Protein AF-A0A4Y2U3C5-F1 (afdb_monomer_lite)

pLDDT: mean 84.03, std 13.99, range [35.53, 94.94]

Secondary structure (DSSP, 8-state):
-PPPHHHHHHHHHHHHHHHS-TTSHHHHHHHHH-TTS-HHHHHTT---HHHHHHHHH-HHHHHTS-HHHHHHHHHHHHHHHHHS---

Radius of gyration: 12.98 Å; chains: 1; bounding box: 34×31×35 Å

Sequence (87 aa):
MLLPPLHIKLGLMKQFVKALPKEGECFKYLCDQFPGLSEAKLKEGVFIGPDIRKIMKDENFETKMETNERKALESFKLYDSGFLTPV

Organism: Araneus ventricosus (NCBI:txid182803)

Foldseek 3Di:
DDDDPVVVLLVLQQVLLLPDDCPAQLNVVLCVVCVVDDSVCSNSSPDDPVSVVCCLPDPVSLVRDDPVSNVSSVVSNVVVVVVPDDD

Structure (mmCIF, N/CA/C/O backbone):
data_AF-A0A4Y2U3C5-F1
#
_entry.id   AF-A0A4Y2U3C5-F1
#
loop_
_atom_site.group_PDB
_atom_site.id
_atom_site.type_symbol
_atom_site.label_atom_id
_atom_site.label_alt_id
_atom_site.label_comp_id
_atom_site.label_asym_id
_atom_site.label_entity_id
_atom_site.label_seq_id
_atom_site.pdbx_PDB_ins_code
_atom_site.Cartn_x
_atom_site.Cartn_y
_atom_site.Cartn_z
_atom_site.occupancy
_atom_site.B_iso_or_equiv
_atom_site.auth_seq_id
_atom_site.auth_comp_id
_atom_site.auth_asym_id
_atom_site.auth_atom_id
_atom_site.pdbx_PDB_model_num
ATOM 1 N N . MET A 1 1 ? 21.984 -18.076 -6.695 1.00 44.25 1 MET A N 1
ATOM 2 C CA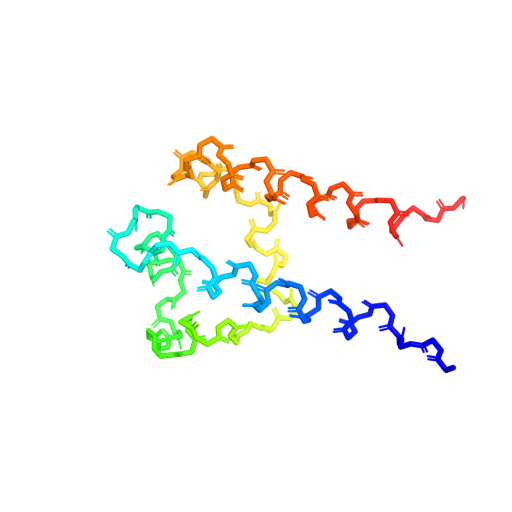 . MET A 1 1 ? 20.662 -18.169 -7.349 1.00 44.25 1 MET A CA 1
ATOM 3 C C . MET A 1 1 ? 20.014 -16.792 -7.259 1.00 44.25 1 MET A C 1
ATOM 5 O O . MET A 1 1 ? 19.603 -16.415 -6.170 1.00 44.25 1 MET A O 1
ATOM 9 N N . LEU A 1 2 ? 20.041 -15.991 -8.332 1.00 54.38 2 LEU A N 1
ATOM 10 C CA . LEU A 1 2 ? 19.335 -14.702 -8.358 1.00 54.38 2 LEU A CA 1
ATOM 11 C C . LEU A 1 2 ? 17.833 -14.999 -8.451 1.00 54.38 2 LEU A C 1
ATOM 13 O O . LEU A 1 2 ? 17.411 -15.706 -9.366 1.00 54.38 2 LEU A O 1
ATOM 17 N N . LEU A 1 3 ? 17.033 -14.502 -7.507 1.00 52.97 3 LEU A N 1
ATOM 18 C CA . LEU A 1 3 ? 15.577 -14.554 -7.643 1.00 52.97 3 LEU A CA 1
ATOM 19 C C . LEU A 1 3 ? 15.162 -13.712 -8.858 1.00 52.97 3 LEU A C 1
ATOM 21 O O . LEU A 1 3 ? 15.717 -12.625 -9.043 1.00 52.97 3 LEU A O 1
ATOM 25 N N . PRO A 1 4 ? 14.184 -14.163 -9.668 1.00 64.94 4 PRO A N 1
ATOM 26 C CA . PRO A 1 4 ? 13.656 -13.343 -10.739 1.00 64.94 4 PRO A CA 1
ATOM 27 C C . PRO A 1 4 ? 13.176 -12.002 -10.165 1.00 64.94 4 PRO A C 1
ATOM 29 O O . PRO A 1 4 ? 12.521 -11.998 -9.115 1.00 64.94 4 PRO A O 1
ATOM 32 N N . PRO A 1 5 ? 13.440 -10.879 -10.846 1.00 68.75 5 PRO A N 1
ATOM 33 C CA . PRO A 1 5 ? 13.155 -9.530 -10.345 1.00 68.75 5 PRO A CA 1
ATOM 34 C C . PRO A 1 5 ? 11.718 -9.325 -9.855 1.00 68.75 5 PRO A C 1
ATOM 36 O O . PRO A 1 5 ? 11.455 -8.579 -8.913 1.00 68.75 5 PRO A O 1
ATOM 39 N N . LEU A 1 6 ? 10.783 -10.070 -10.447 1.00 68.44 6 LEU A N 1
ATOM 40 C CA . LEU A 1 6 ? 9.377 -10.060 -10.077 1.00 68.44 6 LEU A CA 1
ATOM 41 C C . LEU A 1 6 ? 9.125 -10.556 -8.641 1.00 68.44 6 LEU A C 1
ATOM 43 O O . LEU A 1 6 ? 8.326 -9.953 -7.928 1.00 68.44 6 LEU A O 1
ATOM 47 N N . HIS A 1 7 ? 9.816 -11.608 -8.182 1.00 71.50 7 HIS A N 1
ATOM 48 C CA . HIS A 1 7 ? 9.646 -12.134 -6.819 1.00 71.50 7 HIS A CA 1
ATOM 49 C C . HIS A 1 7 ? 10.151 -11.153 -5.758 1.00 71.50 7 HIS A C 1
ATOM 51 O O . HIS A 1 7 ? 9.554 -11.045 -4.688 1.00 71.50 7 HIS A O 1
ATOM 57 N N . ILE A 1 8 ? 11.211 -10.405 -6.073 1.00 78.31 8 ILE A N 1
ATOM 58 C CA . ILE A 1 8 ? 11.771 -9.378 -5.189 1.00 78.31 8 ILE A CA 1
ATOM 59 C C . ILE A 1 8 ? 10.794 -8.204 -5.080 1.00 78.31 8 ILE A C 1
ATOM 61 O O . ILE A 1 8 ? 10.434 -7.807 -3.974 1.00 78.31 8 ILE A O 1
ATOM 65 N N . LYS A 1 9 ? 10.281 -7.708 -6.213 1.00 76.81 9 LYS A N 1
ATOM 66 C CA . LYS A 1 9 ? 9.313 -6.602 -6.248 1.00 76.81 9 LYS A CA 1
ATOM 67 C C . LYS A 1 9 ? 8.019 -6.921 -5.491 1.00 76.81 9 LYS A C 1
ATOM 69 O O . LYS A 1 9 ? 7.533 -6.089 -4.726 1.00 76.81 9 LYS A O 1
ATOM 74 N N . LEU A 1 10 ? 7.480 -8.130 -5.674 1.00 82.06 10 LEU A N 1
ATOM 75 C CA . LEU A 1 10 ? 6.301 -8.598 -4.936 1.00 82.06 10 LEU A CA 1
ATOM 76 C C . LEU A 1 10 ? 6.582 -8.689 -3.429 1.00 82.06 10 LEU A C 1
ATOM 78 O O . LEU A 1 10 ? 5.763 -8.245 -2.625 1.00 82.06 10 LEU A O 1
ATOM 82 N N . GLY A 1 11 ? 7.747 -9.221 -3.044 1.00 85.19 11 GLY A N 1
ATOM 83 C CA . GLY A 1 11 ? 8.166 -9.307 -1.644 1.00 85.19 11 GLY A CA 1
ATOM 84 C C . GLY A 1 11 ? 8.314 -7.937 -0.978 1.00 85.19 11 GLY A C 1
ATOM 85 O O . GLY A 1 11 ? 7.809 -7.732 0.125 1.00 85.19 11 GLY A O 1
ATOM 86 N N . LEU A 1 12 ? 8.932 -6.981 -1.670 1.00 86.56 12 LEU A N 1
ATOM 87 C CA . LEU A 1 12 ? 9.122 -5.618 -1.177 1.00 86.56 12 LEU A CA 1
ATOM 88 C C . LEU A 1 12 ? 7.793 -4.864 -1.033 1.00 86.56 12 LEU A C 1
ATOM 90 O O . LEU A 1 12 ? 7.565 -4.241 0.000 1.00 86.56 12 LEU A O 1
ATOM 94 N N . MET A 1 13 ? 6.880 -4.968 -2.006 1.00 87.62 13 MET A N 1
ATOM 95 C CA . MET A 1 13 ? 5.558 -4.337 -1.897 1.00 87.62 13 MET A CA 1
ATOM 96 C C . MET A 1 13 ? 4.742 -4.922 -0.738 1.00 87.62 13 MET A C 1
ATOM 98 O O . MET A 1 13 ? 4.079 -4.197 0.007 1.00 87.62 13 MET A O 1
ATOM 102 N N . LYS A 1 14 ? 4.844 -6.240 -0.537 1.00 89.62 14 LYS A N 1
ATOM 103 C CA . LYS A 1 14 ? 4.244 -6.913 0.615 1.00 89.62 14 LYS A CA 1
ATOM 104 C C . LYS A 1 14 ? 4.772 -6.339 1.932 1.00 89.62 14 LYS A C 1
ATOM 106 O O . LYS A 1 14 ? 3.9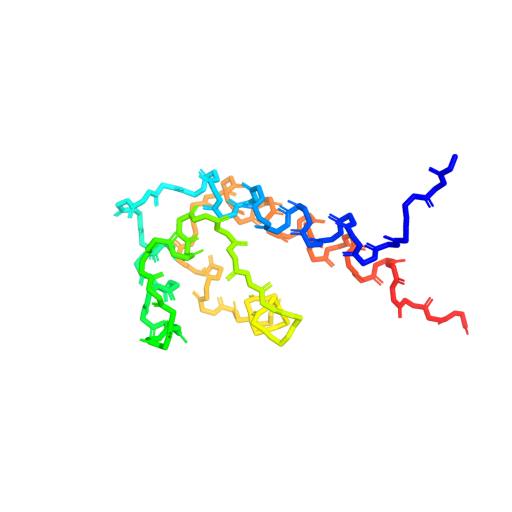87 -6.049 2.833 1.00 89.62 14 LYS A O 1
ATOM 111 N N . GLN A 1 15 ? 6.089 -6.170 2.049 1.00 90.62 15 GLN A N 1
ATOM 112 C CA . GLN A 1 15 ? 6.719 -5.596 3.241 1.00 90.62 15 GLN A CA 1
ATOM 113 C C . GLN A 1 15 ? 6.349 -4.124 3.446 1.00 90.62 15 GLN A C 1
ATOM 115 O O . GLN A 1 15 ? 6.060 -3.739 4.576 1.00 90.62 15 GLN A O 1
ATOM 120 N N . PHE A 1 16 ? 6.289 -3.335 2.371 1.00 89.94 16 PHE A N 1
ATOM 121 C CA . PHE A 1 16 ? 5.874 -1.934 2.410 1.00 89.94 16 PHE A CA 1
ATOM 122 C C . PHE A 1 16 ? 4.482 -1.788 3.031 1.00 89.94 16 PHE A C 1
ATOM 124 O O . PHE A 1 16 ? 4.325 -1.121 4.051 1.00 89.94 16 PHE A O 1
ATOM 131 N N . VAL A 1 17 ? 3.481 -2.500 2.500 1.00 90.31 17 VAL A N 1
ATOM 132 C CA . VAL A 1 17 ? 2.110 -2.407 3.025 1.00 90.31 17 VAL A CA 1
ATOM 133 C C . VAL A 1 17 ? 1.985 -3.013 4.425 1.00 90.31 17 VAL A C 1
ATOM 135 O O . VAL A 1 17 ? 1.214 -2.511 5.246 1.00 90.31 17 VAL A O 1
ATOM 138 N N . LYS A 1 18 ? 2.780 -4.038 4.759 1.00 91.06 18 LYS A N 1
ATOM 139 C CA . LYS A 1 18 ? 2.861 -4.551 6.136 1.00 91.06 18 LYS A CA 1
ATOM 140 C C . LYS A 1 18 ? 3.386 -3.513 7.122 1.00 91.06 18 LYS A C 1
ATOM 142 O O . LYS A 1 18 ? 2.857 -3.462 8.230 1.00 91.06 18 LYS A O 1
ATOM 147 N N . ALA A 1 19 ? 4.343 -2.685 6.718 1.00 90.62 19 ALA A N 1
ATOM 148 C CA . ALA A 1 19 ? 4.928 -1.644 7.556 1.00 90.62 19 ALA A CA 1
ATOM 149 C C . ALA A 1 19 ? 4.056 -0.382 7.687 1.00 90.62 19 ALA A C 1
ATOM 151 O O . ALA A 1 19 ? 4.253 0.373 8.635 1.00 90.62 19 ALA A O 1
ATOM 152 N N . LEU A 1 20 ? 3.083 -0.164 6.789 1.00 91.50 20 LEU A N 1
ATOM 153 C CA . LEU A 1 20 ? 2.166 0.977 6.895 1.00 91.50 20 LEU A CA 1
ATOM 154 C C . LEU A 1 20 ? 1.344 0.931 8.203 1.00 91.50 20 LEU A C 1
ATOM 156 O O . LEU A 1 20 ? 0.849 -0.154 8.556 1.00 91.50 20 LEU A O 1
ATOM 160 N N . PRO A 1 21 ? 1.122 2.078 8.874 1.00 91.25 21 PRO A N 1
ATOM 161 C CA . PRO A 1 21 ? 0.221 2.200 10.018 1.00 91.25 21 PRO A CA 1
ATOM 162 C C . PRO A 1 21 ? -1.198 1.789 9.619 1.00 91.25 21 PRO A C 1
ATOM 164 O O . PRO A 1 21 ? -1.753 2.326 8.660 1.00 91.25 21 PRO A O 1
ATOM 167 N N . LYS A 1 22 ? -1.808 0.839 10.338 1.00 89.81 22 LYS A N 1
ATOM 168 C CA . LYS A 1 22 ? -3.119 0.276 9.951 1.00 89.81 22 LYS A CA 1
ATOM 169 C C . LYS A 1 22 ? -4.266 1.254 10.166 1.00 89.81 22 LYS A C 1
ATOM 171 O O . LYS A 1 22 ? -5.282 1.182 9.485 1.00 89.81 22 LYS A O 1
ATOM 176 N N . GLU A 1 23 ? -4.074 2.198 11.069 1.00 89.44 23 GLU A N 1
ATOM 177 C CA . GLU A 1 23 ? -5.022 3.254 11.394 1.00 89.44 23 GLU A CA 1
ATOM 178 C C . GLU A 1 23 ? -4.750 4.546 10.599 1.00 89.44 23 GLU A C 1
ATOM 180 O O . GLU A 1 23 ? -5.566 5.477 10.641 1.00 89.44 23 GLU A O 1
ATOM 185 N N . GLY A 1 24 ? -3.627 4.595 9.868 1.00 91.44 24 GLY A N 1
ATOM 186 C CA . GLY A 1 24 ? -3.178 5.747 9.088 1.00 91.44 24 GLY A CA 1
ATOM 187 C C . GLY A 1 24 ? -4.031 6.009 7.846 1.00 91.44 24 GLY A C 1
ATOM 188 O O . GLY A 1 24 ? -4.669 5.105 7.300 1.00 91.44 24 GLY A O 1
ATOM 189 N N . GLU A 1 25 ? -4.029 7.261 7.378 1.00 93.44 25 GLU A N 1
ATOM 190 C CA . GLU A 1 25 ? -4.798 7.671 6.193 1.00 93.44 25 GLU A CA 1
ATOM 191 C C . GLU A 1 25 ? -4.394 6.892 4.939 1.00 93.44 25 GLU A C 1
ATOM 193 O O . GLU A 1 25 ? -5.256 6.483 4.164 1.00 93.44 25 GLU A O 1
ATOM 198 N N . CYS A 1 26 ? -3.099 6.616 4.781 1.00 93.25 26 CYS A N 1
ATOM 199 C CA . CYS A 1 26 ? -2.553 5.816 3.692 1.00 93.25 26 CYS A CA 1
ATOM 200 C C . CYS A 1 26 ? -3.189 4.412 3.618 1.00 93.25 26 CYS A C 1
ATOM 202 O O . CYS A 1 26 ? -3.637 3.982 2.553 1.00 93.25 26 CYS A O 1
ATOM 204 N N . PHE A 1 27 ? -3.297 3.699 4.747 1.00 92.88 27 PHE A N 1
ATOM 205 C CA . PHE A 1 27 ? -3.885 2.355 4.760 1.00 92.88 27 PHE A CA 1
ATOM 206 C C . PHE A 1 27 ? -5.401 2.387 4.530 1.00 92.88 27 PHE A C 1
ATOM 208 O O . PHE A 1 27 ? -5.917 1.574 3.764 1.00 92.88 27 PHE A O 1
ATOM 215 N N . LYS A 1 28 ? -6.109 3.359 5.118 1.00 93.88 28 LYS A N 1
ATOM 216 C CA . LYS A 1 28 ? -7.546 3.567 4.859 1.00 93.88 28 LYS A CA 1
ATOM 217 C C . LYS A 1 28 ? -7.817 3.827 3.377 1.00 93.88 28 LYS A C 1
ATOM 219 O O . LYS A 1 28 ? -8.696 3.199 2.800 1.00 93.88 28 LYS A O 1
ATOM 224 N N . TYR A 1 29 ? -6.991 4.656 2.742 1.00 94.94 29 TYR A N 1
ATOM 225 C CA . TYR A 1 29 ? -7.084 4.914 1.309 1.00 94.94 29 TYR A CA 1
ATOM 226 C C . TYR A 1 29 ? -6.894 3.642 0.467 1.00 94.94 29 TYR A C 1
ATOM 228 O O . TYR A 1 29 ? -7.606 3.445 -0.515 1.00 94.94 29 TYR A O 1
ATOM 236 N N . LEU A 1 30 ? -5.979 2.740 0.853 1.00 92.81 30 LEU A N 1
ATOM 237 C CA . LEU A 1 30 ? -5.841 1.439 0.182 1.00 92.81 30 LEU A CA 1
ATOM 238 C C . LEU A 1 30 ? -7.109 0.589 0.308 1.00 92.81 30 LEU A C 1
ATOM 240 O O . LEU A 1 30 ? -7.510 -0.031 -0.675 1.00 92.81 30 LEU A O 1
ATOM 244 N N . CYS A 1 31 ? -7.751 0.567 1.478 1.00 93.19 31 CYS A N 1
ATOM 245 C CA . CYS A 1 31 ? -9.030 -0.128 1.648 1.00 93.19 31 CYS A CA 1
ATOM 246 C C . CYS A 1 31 ? -10.096 0.415 0.685 1.00 93.19 31 CYS A C 1
ATOM 248 O O . CYS A 1 31 ? -10.773 -0.370 0.021 1.00 93.19 31 CYS A O 1
ATOM 250 N N . ASP A 1 32 ? -10.181 1.739 0.539 1.00 93.62 32 ASP A N 1
ATOM 251 C CA . ASP A 1 32 ? -11.152 2.391 -0.346 1.00 93.62 32 ASP A CA 1
ATOM 252 C C . ASP A 1 32 ? -10.849 2.156 -1.836 1.00 93.62 32 ASP A C 1
ATOM 254 O O . ASP A 1 32 ? -11.759 1.989 -2.649 1.00 93.62 32 ASP A O 1
ATOM 258 N N . GLN A 1 33 ? -9.567 2.114 -2.216 1.00 93.06 33 GLN A N 1
ATOM 259 C CA . GLN A 1 33 ? -9.148 1.890 -3.605 1.00 93.06 33 GLN A CA 1
ATOM 260 C C . GLN A 1 33 ? -9.282 0.445 -4.079 1.00 93.06 33 GLN A C 1
ATOM 262 O O . GLN A 1 33 ? -9.311 0.201 -5.295 1.00 93.06 33 GLN A O 1
ATOM 267 N N . PHE A 1 34 ? -9.335 -0.501 -3.142 1.00 91.62 34 PHE A N 1
ATOM 268 C CA . PHE A 1 34 ? -9.402 -1.932 -3.410 1.00 91.62 34 PHE A CA 1
ATOM 269 C C . PHE A 1 34 ? -10.561 -2.589 -2.646 1.00 91.62 34 PHE A C 1
ATOM 271 O O . PHE A 1 34 ? -10.327 -3.525 -1.881 1.00 91.62 34 PHE A O 1
ATOM 278 N N . PRO A 1 35 ? -11.826 -2.196 -2.901 1.00 90.38 35 PRO A N 1
ATOM 279 C CA . PRO A 1 35 ? -12.981 -2.735 -2.176 1.00 90.38 35 PRO A CA 1
ATOM 280 C C . PRO A 1 35 ? -13.192 -4.244 -2.406 1.00 90.38 35 PRO A C 1
ATOM 282 O O . PRO A 1 35 ? -13.880 -4.905 -1.635 1.00 90.38 35 PRO A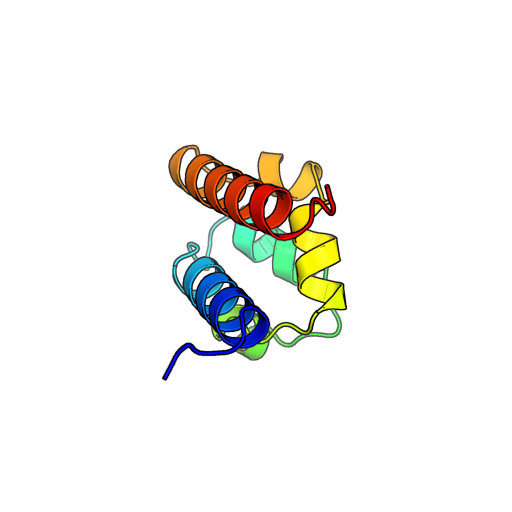 O 1
ATOM 285 N N . GLY A 1 36 ? -12.596 -4.811 -3.463 1.00 91.38 36 GLY A N 1
ATOM 286 C CA . GLY A 1 36 ? -12.592 -6.254 -3.728 1.00 91.38 36 GLY A CA 1
ATOM 287 C C . GLY A 1 36 ? -11.549 -7.051 -2.931 1.00 91.38 36 GLY A C 1
ATOM 288 O O . GLY A 1 36 ? -11.572 -8.284 -2.955 1.00 91.38 36 GLY A O 1
ATOM 289 N N . LEU A 1 37 ? -10.624 -6.380 -2.237 1.00 91.50 37 LEU A N 1
ATOM 290 C CA . LEU A 1 37 ? -9.664 -7.014 -1.339 1.00 91.50 37 LEU A CA 1
ATOM 291 C C . LEU A 1 37 ? -10.171 -6.908 0.096 1.00 91.50 37 LEU A C 1
ATOM 293 O O . LEU A 1 37 ? -10.599 -5.853 0.551 1.00 91.50 37 LEU A O 1
ATOM 297 N N . SER A 1 38 ? -10.095 -8.011 0.840 1.00 93.06 38 SER A N 1
ATOM 298 C CA . SER A 1 38 ? -10.363 -7.953 2.272 1.00 93.06 38 SER A CA 1
ATOM 299 C C . SER A 1 38 ? -9.256 -7.182 2.984 1.00 93.06 38 SER A C 1
ATOM 301 O O . SER A 1 38 ? -8.086 -7.242 2.596 1.00 93.06 38 SER A O 1
ATOM 303 N N . GLU A 1 39 ? -9.604 -6.536 4.094 1.00 91.50 39 GLU A N 1
ATOM 304 C CA . GLU A 1 39 ? -8.628 -5.846 4.941 1.00 91.50 39 GLU A CA 1
ATOM 305 C C . GLU A 1 39 ? -7.488 -6.786 5.372 1.00 91.50 39 GLU A C 1
ATOM 307 O O . GLU A 1 39 ? -6.330 -6.386 5.406 1.00 91.50 39 GLU A O 1
ATOM 312 N N . ALA A 1 40 ? -7.783 -8.068 5.619 1.00 92.56 40 ALA A N 1
ATOM 313 C CA . ALA A 1 40 ? -6.770 -9.079 5.921 1.00 92.56 40 ALA A CA 1
ATOM 314 C C . ALA A 1 40 ? -5.762 -9.272 4.771 1.00 92.56 40 ALA A C 1
ATOM 316 O O . ALA A 1 40 ? -4.561 -9.354 5.021 1.00 92.56 40 ALA A O 1
ATOM 317 N N . LYS A 1 41 ? -6.222 -9.298 3.510 1.00 91.75 41 LYS A N 1
ATOM 318 C CA . LYS A 1 41 ? -5.332 -9.375 2.338 1.00 91.75 41 LYS A CA 1
ATOM 319 C C . LYS A 1 41 ? -4.485 -8.114 2.193 1.00 91.75 41 LYS A C 1
ATOM 321 O O . LYS A 1 41 ? -3.295 -8.228 1.908 1.00 91.75 41 LYS A O 1
ATOM 326 N N . LEU A 1 42 ? -5.071 -6.942 2.441 1.00 92.25 42 LEU A N 1
ATOM 327 C CA . LEU A 1 42 ? -4.353 -5.666 2.433 1.00 92.25 42 LEU A CA 1
ATOM 328 C C . LEU A 1 42 ? -3.290 -5.619 3.537 1.00 92.25 42 LEU A C 1
ATOM 330 O O . LEU A 1 42 ? -2.132 -5.332 3.249 1.00 92.25 42 LEU A O 1
ATOM 334 N N . LYS A 1 43 ? -3.633 -5.993 4.777 1.00 91.19 43 LYS A N 1
ATOM 335 C CA . LYS A 1 43 ? -2.687 -6.093 5.905 1.00 91.19 43 LYS A CA 1
ATOM 336 C C . LYS A 1 43 ? -1.550 -7.058 5.612 1.00 91.19 43 LYS A C 1
ATOM 338 O O . LYS A 1 43 ? -0.404 -6.769 5.941 1.00 91.19 43 LYS A O 1
ATOM 343 N N . GLU A 1 44 ? -1.859 -8.180 4.972 1.00 91.06 44 GLU A N 1
ATOM 344 C CA . GLU A 1 44 ? -0.858 -9.154 4.561 1.00 91.06 44 GLU A CA 1
ATOM 345 C C . GLU A 1 44 ? -0.048 -8.726 3.333 1.00 91.06 44 GLU A C 1
ATOM 347 O O . GLU A 1 44 ? 0.907 -9.421 2.991 1.00 91.06 44 GLU A O 1
ATOM 352 N N . GLY A 1 45 ? -0.377 -7.597 2.698 1.00 90.00 45 GLY A N 1
ATOM 353 C CA . GLY A 1 45 ? 0.310 -7.091 1.514 1.00 90.00 45 GLY A CA 1
ATOM 354 C C . GLY A 1 45 ? 0.121 -7.983 0.285 1.00 90.00 45 GLY A C 1
ATOM 355 O O . GLY A 1 45 ? 1.029 -8.110 -0.537 1.00 90.00 45 GLY A O 1
ATOM 356 N N . VAL A 1 46 ? -1.024 -8.664 0.189 1.00 89.69 46 VAL A N 1
ATOM 357 C CA . VAL A 1 46 ? -1.343 -9.588 -0.904 1.00 89.69 46 VAL A CA 1
ATOM 358 C C . VAL A 1 46 ? -1.927 -8.800 -2.070 1.00 89.69 46 VAL A C 1
ATOM 360 O O . VAL A 1 46 ? -3.131 -8.567 -2.135 1.00 89.69 46 VAL A O 1
ATOM 363 N N . PHE A 1 47 ? -1.051 -8.425 -2.997 1.00 87.06 47 PHE A N 1
ATOM 364 C CA . PHE A 1 47 ? -1.387 -7.702 -4.220 1.00 87.06 47 PHE A CA 1
ATOM 365 C C . PHE A 1 47 ? -0.970 -8.491 -5.456 1.00 87.06 47 PHE A C 1
ATOM 367 O O . PHE A 1 47 ? 0.037 -9.206 -5.442 1.00 87.06 47 PHE A O 1
ATOM 374 N N . ILE A 1 48 ? -1.716 -8.320 -6.546 1.00 86.75 48 ILE A N 1
ATOM 375 C CA . ILE A 1 48 ? -1.304 -8.802 -7.867 1.00 86.75 48 ILE A CA 1
ATOM 376 C C . ILE A 1 48 ? -0.611 -7.686 -8.657 1.00 86.75 48 ILE A C 1
ATOM 378 O O . ILE A 1 48 ? -0.704 -6.507 -8.326 1.00 86.75 48 ILE A O 1
ATOM 382 N N . GLY A 1 49 ? 0.088 -8.044 -9.737 1.00 85.31 49 GLY A N 1
ATOM 383 C CA . GLY A 1 49 ? 0.829 -7.080 -10.563 1.00 85.31 49 GLY A CA 1
ATOM 384 C C . GLY A 1 49 ? 0.033 -5.820 -10.966 1.00 85.31 49 GLY A C 1
ATOM 385 O O . GLY A 1 49 ? 0.577 -4.722 -10.840 1.00 85.31 49 GLY A O 1
ATOM 386 N N . PRO A 1 50 ? -1.230 -5.933 -11.428 1.00 88.12 50 PRO A N 1
ATOM 387 C CA . PRO A 1 50 ? -2.092 -4.780 -11.698 1.00 88.12 50 PRO A CA 1
ATOM 388 C C . PRO A 1 50 ? -2.311 -3.850 -10.498 1.00 88.12 50 PRO A C 1
ATOM 390 O O . PRO A 1 50 ? -2.198 -2.638 -10.670 1.00 88.12 50 PRO A O 1
ATOM 393 N N . ASP A 1 51 ? -2.550 -4.389 -9.302 1.00 89.94 51 ASP A N 1
ATOM 394 C CA . ASP A 1 51 ? -2.791 -3.585 -8.097 1.00 89.94 51 ASP A CA 1
ATOM 395 C C . ASP A 1 51 ? -1.559 -2.757 -7.737 1.00 89.94 51 ASP A C 1
ATOM 397 O O . ASP A 1 51 ? -1.654 -1.560 -7.481 1.00 89.94 51 ASP A O 1
ATOM 401 N N . ILE A 1 52 ? -0.377 -3.380 -7.802 1.00 86.75 52 ILE A N 1
ATOM 402 C CA . ILE A 1 52 ? 0.897 -2.703 -7.536 1.00 86.75 52 ILE A CA 1
ATOM 403 C C . ILE A 1 52 ? 1.105 -1.577 -8.542 1.00 86.75 52 ILE A C 1
ATOM 405 O O . ILE A 1 52 ? 1.461 -0.469 -8.159 1.00 86.75 52 ILE A O 1
ATOM 409 N N . ARG A 1 53 ? 0.843 -1.823 -9.831 1.00 87.56 53 ARG A N 1
ATOM 410 C CA . ARG A 1 53 ? 0.940 -0.775 -10.857 1.00 87.56 53 ARG A CA 1
ATOM 411 C C . ARG A 1 53 ? -0.038 0.371 -10.614 1.00 87.56 53 ARG A C 1
ATOM 413 O O . ARG A 1 53 ? 0.330 1.507 -10.894 1.00 87.56 53 ARG A O 1
ATOM 420 N N . LYS A 1 54 ? -1.247 0.086 -10.114 1.00 90.81 54 LYS A N 1
ATOM 421 C CA . LYS A 1 54 ? -2.220 1.116 -9.731 1.00 90.81 54 LYS A CA 1
ATOM 422 C C . LYS A 1 54 ? -1.659 1.966 -8.590 1.00 90.81 54 LYS A C 1
ATOM 424 O O . LYS A 1 54 ? -1.542 3.170 -8.758 1.00 90.81 54 LYS A O 1
ATOM 429 N N . ILE A 1 55 ? -1.204 1.334 -7.506 1.00 89.75 55 ILE A N 1
ATOM 430 C CA . ILE A 1 55 ? -0.619 2.018 -6.340 1.00 89.75 55 ILE A CA 1
ATOM 431 C C . ILE A 1 55 ? 0.593 2.877 -6.735 1.00 89.75 55 ILE A C 1
ATOM 433 O O . ILE A 1 55 ? 0.707 4.026 -6.325 1.00 89.75 55 ILE A O 1
ATOM 437 N N . MET A 1 56 ? 1.484 2.349 -7.578 1.00 87.69 56 MET A N 1
ATOM 438 C CA . MET A 1 56 ? 2.693 3.062 -8.009 1.00 87.69 56 MET A CA 1
ATOM 439 C C . MET A 1 56 ? 2.421 4.269 -8.911 1.00 87.69 56 MET A C 1
ATOM 441 O O . MET A 1 56 ? 3.299 5.114 -9.063 1.00 87.69 56 MET A O 1
ATOM 445 N N . LYS A 1 57 ? 1.238 4.364 -9.520 1.00 89.69 57 LYS A N 1
ATOM 446 C CA . LYS A 1 57 ? 0.848 5.481 -10.394 1.00 89.69 57 LYS A CA 1
ATOM 447 C C . LYS A 1 57 ? -0.151 6.435 -9.744 1.00 89.69 57 LYS A C 1
ATOM 449 O O . LYS A 1 57 ? -0.492 7.441 -10.351 1.00 89.69 57 LYS A O 1
ATOM 454 N N . ASP A 1 58 ? -0.642 6.107 -8.556 1.00 91.81 58 ASP A N 1
ATOM 455 C CA . ASP A 1 58 ? -1.660 6.894 -7.879 1.00 91.81 58 ASP A CA 1
ATOM 456 C C . ASP A 1 58 ? -1.013 8.040 -7.093 1.00 91.81 58 ASP A C 1
ATOM 458 O O . ASP A 1 58 ? -0.480 7.849 -6.002 1.00 91.81 58 ASP A O 1
ATOM 462 N N . GLU A 1 59 ? -1.045 9.241 -7.661 1.00 91.25 59 GLU A N 1
ATOM 463 C CA . GLU A 1 59 ? -0.528 10.447 -7.006 1.00 91.25 59 GLU A CA 1
ATOM 464 C C . GLU A 1 59 ? -1.345 10.809 -5.758 1.00 91.25 59 GLU A C 1
ATOM 466 O O . GLU A 1 59 ? -0.792 11.298 -4.773 1.00 91.25 59 GLU A O 1
ATOM 471 N N . ASN A 1 60 ? -2.650 10.507 -5.732 1.00 92.50 60 ASN A N 1
ATOM 472 C CA . ASN A 1 60 ? -3.472 10.778 -4.552 1.00 92.50 60 ASN A CA 1
ATOM 473 C C . ASN A 1 60 ? -3.035 9.908 -3.376 1.00 92.50 60 ASN A C 1
ATOM 475 O O . ASN A 1 60 ? -3.054 10.373 -2.237 1.00 92.50 60 ASN A O 1
ATOM 479 N N . PHE A 1 61 ? -2.595 8.677 -3.640 1.00 91.25 61 PHE A N 1
ATOM 480 C CA . PHE A 1 61 ? -2.057 7.804 -2.605 1.00 91.25 61 PHE A CA 1
ATOM 481 C C . PHE A 1 61 ? -0.831 8.415 -1.908 1.00 91.25 61 PHE A C 1
ATOM 483 O O . PHE A 1 61 ? -0.733 8.362 -0.683 1.00 91.25 61 PHE A O 1
ATOM 490 N N . GLU A 1 62 ? 0.060 9.074 -2.655 1.00 91.81 62 GLU A N 1
ATOM 491 C CA . GLU A 1 62 ? 1.226 9.769 -2.088 1.00 91.81 62 GLU A CA 1
ATOM 492 C C . GLU A 1 62 ? 0.835 10.933 -1.174 1.00 91.81 62 GLU A C 1
ATOM 494 O O . GLU A 1 62 ? 1.508 11.200 -0.172 1.00 91.81 62 GLU A O 1
ATOM 499 N N . THR A 1 63 ? -0.265 11.625 -1.490 1.00 93.12 63 THR A N 1
ATOM 500 C CA . THR A 1 63 ? -0.768 12.720 -0.645 1.00 93.12 63 THR A CA 1
ATOM 501 C C . THR A 1 63 ? -1.273 12.230 0.711 1.00 93.12 63 THR A C 1
ATOM 503 O O . THR A 1 63 ? -1.290 13.010 1.658 1.00 93.12 63 THR A O 1
ATOM 506 N N . LYS A 1 64 ? -1.638 10.944 0.820 1.00 94.19 64 LYS A N 1
ATOM 507 C CA . LYS A 1 64 ? -2.096 10.300 2.064 1.00 94.19 64 LYS A CA 1
ATOM 508 C C . LYS A 1 64 ? -0.966 9.735 2.920 1.00 94.19 64 LYS A C 1
ATOM 510 O O . LYS A 1 64 ? -1.240 9.202 3.992 1.00 94.19 64 LYS A O 1
ATOM 515 N N . MET A 1 65 ? 0.272 9.813 2.438 1.00 92.56 65 MET A N 1
ATOM 516 C CA . MET A 1 65 ? 1.452 9.312 3.134 1.00 92.56 65 MET A CA 1
ATOM 517 C C . MET A 1 65 ? 2.111 10.362 4.012 1.00 92.56 65 MET A C 1
ATOM 519 O O . MET A 1 65 ? 2.287 11.514 3.605 1.00 92.56 65 MET A O 1
ATOM 523 N N . GLU A 1 66 ? 2.606 9.896 5.154 1.00 92.31 66 GLU A N 1
ATOM 524 C CA . GLU A 1 66 ? 3.577 10.623 5.959 1.00 92.31 66 GLU A CA 1
ATOM 525 C C . GLU A 1 66 ? 4.928 10.731 5.237 1.00 92.31 66 GLU A C 1
ATOM 527 O O . GLU A 1 66 ? 5.258 9.964 4.328 1.00 92.31 66 GLU A O 1
ATOM 532 N N . THR A 1 67 ? 5.770 11.667 5.681 1.00 92.44 67 THR A N 1
ATOM 533 C CA . THR A 1 67 ? 7.045 11.989 5.005 1.00 92.44 67 THR A CA 1
ATOM 534 C C . THR A 1 67 ? 7.939 10.761 4.781 1.00 92.44 67 THR A C 1
ATOM 536 O O . THR A 1 67 ? 8.545 10.616 3.719 1.00 92.44 67 THR A O 1
ATOM 539 N N . ASN A 1 68 ? 8.036 9.860 5.763 1.00 89.56 68 ASN A N 1
ATOM 540 C CA . ASN A 1 68 ? 8.887 8.670 5.659 1.00 89.56 68 ASN A CA 1
ATOM 541 C C . ASN A 1 68 ? 8.290 7.594 4.741 1.00 89.56 68 ASN A C 1
ATOM 543 O O . ASN A 1 68 ? 9.028 6.931 4.016 1.00 89.56 68 ASN A O 1
ATOM 547 N N . GLU A 1 69 ? 6.966 7.446 4.744 1.00 91.38 69 GLU A N 1
ATOM 548 C CA . GLU A 1 69 ? 6.248 6.516 3.870 1.00 91.38 69 GLU A CA 1
ATOM 549 C C . GLU A 1 69 ? 6.379 6.953 2.413 1.00 91.38 69 GLU A C 1
ATOM 551 O O . GLU A 1 69 ? 6.705 6.134 1.553 1.00 91.38 69 GLU A O 1
ATOM 556 N N . ARG A 1 70 ? 6.227 8.261 2.155 1.00 92.12 70 ARG A N 1
ATOM 557 C CA . ARG A 1 70 ? 6.393 8.843 0.821 1.00 92.12 70 ARG A CA 1
ATOM 558 C C . ARG A 1 70 ? 7.805 8.622 0.292 1.00 92.12 70 ARG A C 1
ATOM 560 O O . ARG A 1 70 ? 7.956 8.105 -0.807 1.00 92.12 70 ARG A O 1
ATOM 567 N N . LYS A 1 71 ? 8.838 8.898 1.097 1.00 91.44 71 LYS A N 1
ATOM 568 C CA . LYS A 1 71 ? 10.240 8.624 0.723 1.00 91.44 71 LYS A CA 1
ATOM 569 C C . LYS A 1 71 ? 10.483 7.148 0.401 1.00 91.44 71 LYS A C 1
ATOM 571 O O . LYS A 1 71 ? 11.217 6.831 -0.537 1.00 91.44 71 LYS A O 1
ATOM 576 N N . ALA A 1 72 ? 9.882 6.237 1.168 1.00 89.31 72 ALA A N 1
ATOM 577 C CA . ALA A 1 72 ? 9.980 4.804 0.907 1.00 89.31 72 ALA A CA 1
ATOM 578 C C . ALA A 1 72 ? 9.268 4.412 -0.401 1.00 89.31 72 ALA A C 1
ATOM 580 O O . ALA A 1 72 ? 9.826 3.641 -1.186 1.00 89.31 72 ALA A O 1
ATOM 581 N N . LEU A 1 73 ? 8.088 4.979 -0.674 1.00 89.94 73 LEU A N 1
ATOM 582 C CA . LEU A 1 73 ? 7.365 4.772 -1.928 1.00 89.94 73 LEU A CA 1
ATOM 583 C C . LEU A 1 73 ? 8.138 5.338 -3.131 1.00 89.94 73 LEU A C 1
ATOM 585 O O . LEU A 1 73 ? 8.292 4.641 -4.127 1.00 89.94 73 LEU A O 1
ATOM 589 N N . GLU A 1 74 ? 8.671 6.556 -3.043 1.00 89.62 74 GLU A N 1
ATOM 590 C CA . GLU A 1 74 ? 9.504 7.177 -4.084 1.00 89.62 74 GLU A CA 1
ATOM 591 C C . GLU A 1 74 ? 10.751 6.336 -4.381 1.00 89.62 74 GLU A C 1
ATOM 593 O O . GLU A 1 74 ? 11.056 6.057 -5.540 1.00 89.62 74 GLU A O 1
ATOM 598 N N . SER A 1 75 ? 11.430 5.852 -3.336 1.00 87.06 75 SER A N 1
ATOM 599 C CA . SER A 1 75 ? 12.578 4.946 -3.480 1.00 87.06 75 SER A CA 1
ATOM 600 C C . SER A 1 75 ? 12.188 3.652 -4.197 1.00 87.06 75 SER A C 1
ATOM 602 O O . SER A 1 75 ? 12.933 3.151 -5.040 1.00 87.06 75 SER A O 1
ATOM 604 N N . PHE A 1 76 ? 10.996 3.125 -3.908 1.00 84.12 76 PHE A N 1
ATOM 605 C CA . PHE A 1 76 ? 10.464 1.954 -4.594 1.00 84.12 76 PHE A CA 1
ATOM 606 C C . PHE A 1 76 ? 10.110 2.250 -6.063 1.00 84.12 76 PHE A C 1
ATOM 608 O O . PHE A 1 76 ? 10.411 1.433 -6.933 1.00 84.12 76 PHE A O 1
ATOM 615 N N . LYS A 1 77 ? 9.530 3.420 -6.368 1.00 85.19 77 LYS A N 1
ATOM 616 C CA . LYS A 1 77 ? 9.254 3.859 -7.748 1.00 85.19 77 LYS A CA 1
ATOM 617 C C . LYS A 1 77 ?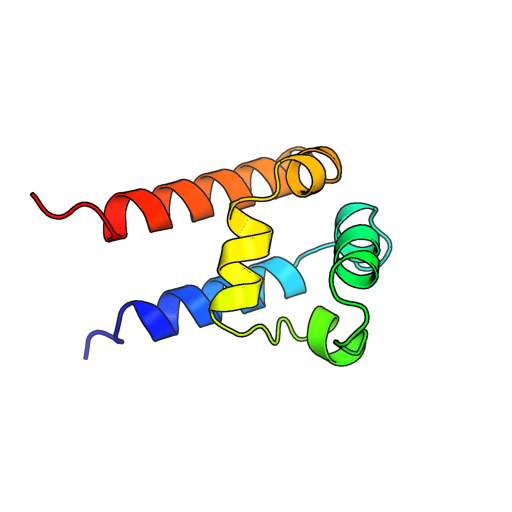 10.538 4.026 -8.560 1.00 85.19 77 LYS A C 1
ATOM 619 O O . LYS A 1 77 ? 10.568 3.622 -9.718 1.00 85.19 77 LYS A O 1
ATOM 624 N N . LEU A 1 78 ? 11.593 4.572 -7.954 1.00 83.44 78 LEU A N 1
ATOM 625 C CA . LEU A 1 78 ? 12.918 4.706 -8.568 1.00 83.44 78 LEU A CA 1
ATOM 626 C C . LEU A 1 78 ? 13.571 3.347 -8.840 1.00 83.44 78 LEU A C 1
ATOM 628 O O . LEU A 1 78 ? 14.138 3.133 -9.910 1.00 83.44 78 LEU A O 1
ATOM 632 N N . TYR A 1 79 ? 13.464 2.412 -7.893 1.00 76.19 79 TYR A N 1
ATOM 633 C CA . TYR A 1 79 ? 13.902 1.034 -8.112 1.00 76.19 79 TYR A CA 1
ATOM 634 C C . TYR A 1 79 ? 13.166 0.402 -9.300 1.00 76.19 79 TYR A C 1
ATOM 636 O O . TYR A 1 79 ? 13.789 -0.257 -10.126 1.00 76.19 79 TYR A O 1
ATOM 644 N N . ASP A 1 80 ? 11.858 0.641 -9.422 1.00 70.06 80 ASP A N 1
ATOM 645 C CA . ASP A 1 80 ? 11.049 0.101 -10.515 1.00 70.06 80 ASP A CA 1
ATOM 646 C C . ASP A 1 80 ? 11.350 0.753 -11.876 1.00 70.06 80 ASP A C 1
ATOM 648 O O . ASP A 1 80 ? 11.386 0.0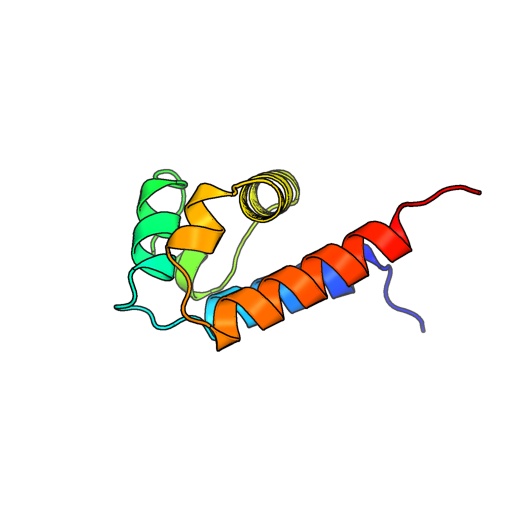65 -12.897 1.00 70.06 80 ASP A O 1
ATOM 652 N N . SER A 1 81 ? 11.609 2.065 -11.907 1.00 71.25 81 SER A N 1
ATOM 653 C CA . SER A 1 81 ? 11.946 2.785 -13.142 1.00 71.25 81 SER A CA 1
ATOM 654 C C . SER A 1 81 ? 13.342 2.434 -13.660 1.00 71.25 81 SER A C 1
ATOM 656 O O . SER A 1 81 ? 13.507 2.259 -14.866 1.00 71.25 81 SER A O 1
ATOM 658 N N . GLY A 1 82 ? 14.321 2.234 -12.769 1.00 63.16 82 GLY A N 1
ATOM 659 C CA . GLY A 1 82 ? 15.664 1.764 -13.129 1.00 63.16 82 GLY A CA 1
ATOM 660 C C . GLY A 1 82 ? 15.717 0.295 -13.569 1.00 63.16 82 GLY A C 1
ATOM 661 O O . GLY A 1 82 ? 16.689 -0.126 -14.191 1.00 63.16 82 GLY A O 1
ATOM 662 N N . PHE A 1 83 ? 14.672 -0.487 -13.275 1.00 55.22 83 PHE A N 1
ATOM 663 C CA . PHE A 1 83 ? 14.565 -1.893 -13.670 1.00 55.22 83 PHE A CA 1
ATOM 664 C C . PHE A 1 83 ? 13.865 -2.098 -15.032 1.00 55.22 83 PHE A C 1
ATOM 666 O O . PHE A 1 83 ? 13.952 -3.183 -15.606 1.00 55.22 83 PHE A O 1
ATOM 673 N N . LEU A 1 84 ? 13.166 -1.080 -15.556 1.00 45.56 84 LEU A N 1
ATOM 674 C CA . LEU A 1 84 ? 12.327 -1.169 -16.764 1.00 45.56 84 LEU A CA 1
ATOM 675 C C . LEU A 1 84 ? 12.742 -0.248 -17.924 1.00 45.56 84 LEU A C 1
ATOM 677 O O . LEU A 1 84 ? 11.992 -0.148 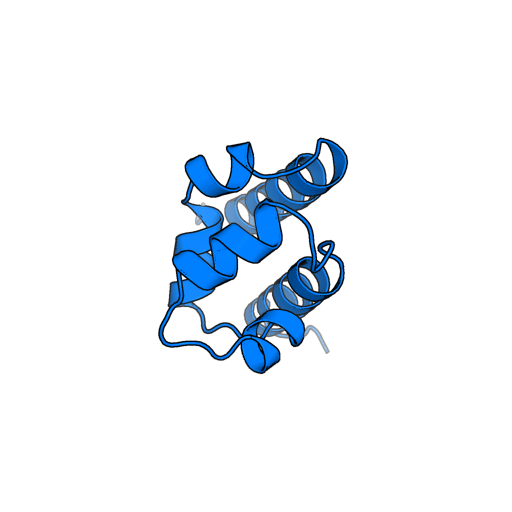-18.892 1.00 45.56 84 LEU A O 1
ATOM 681 N N . THR A 1 85 ? 13.913 0.388 -17.896 1.00 35.53 85 THR A N 1
ATOM 682 C CA . THR A 1 85 ? 14.501 0.971 -19.114 1.00 35.53 85 THR A CA 1
ATOM 683 C C . THR A 1 85 ? 15.128 -0.135 -19.970 1.00 35.53 85 THR A C 1
ATOM 685 O O . THR A 1 85 ? 16.169 -0.663 -19.568 1.00 35.53 85 THR A O 1
ATOM 688 N N . PRO A 1 86 ? 14.569 -0.503 -21.144 1.00 40.91 86 PRO A N 1
ATOM 689 C CA . PRO A 1 86 ? 15.431 -0.997 -22.200 1.00 40.91 86 PRO A CA 1
ATOM 690 C C . PRO A 1 86 ? 16.308 0.177 -22.647 1.00 40.91 86 PRO A C 1
ATOM 692 O O . PRO A 1 86 ? 15.827 1.304 -22.786 1.00 40.91 86 PRO A O 1
ATOM 695 N N . VAL A 1 87 ? 17.600 -0.098 -22.799 1.00 40.28 87 VAL A N 1
ATOM 696 C CA . VAL A 1 87 ? 18.508 0.722 -23.609 1.00 40.28 87 VAL A CA 1
ATOM 697 C C . VAL A 1 87 ? 17.930 0.895 -25.011 1.00 40.28 87 VAL A C 1
ATOM 699 O O . VAL A 1 87 ? 17.322 -0.086 -25.503 1.00 40.28 87 VAL A O 1
#